Protein AF-Q9REP8-F1 (afdb_monomer)

Mean predicted aligned error: 12.72 Å

Sequence (144 aa):
MVSRGCDPDTAAVIACKTGIASRRDPLERAIRYKTRRQTPDPVHRDSYEVGEREKSVWKPVNPQKIGAYLEAVDQYSIKTKGLSDKAVRLLKMLFRMVDFKTGRLEPTLDTICDRVGYARATVVKLLRQLQDLGFIRWIRRSER

Structure (mmCIF, N/CA/C/O backbone):
data_AF-Q9REP8-F1
#
_entry.id   AF-Q9REP8-F1
#
loop_
_atom_site.group_PDB
_atom_site.id
_atom_site.type_symbol
_atom_site.label_atom_id
_atom_site.label_alt_id
_atom_site.label_comp_id
_atom_site.label_asym_id
_atom_site.label_entity_id
_atom_site.label_seq_id
_atom_site.pdbx_PDB_ins_code
_atom_site.Cartn_x
_atom_site.Cartn_y
_atom_site.Cartn_z
_atom_site.occupancy
_atom_site.B_iso_or_equiv
_atom_site.auth_seq_id
_atom_site.auth_comp_id
_atom_site.auth_asym_id
_atom_site.auth_atom_id
_atom_site.pdbx_PDB_model_num
ATOM 1 N N . MET A 1 1 ? 0.922 26.095 18.821 1.00 31.91 1 MET A N 1
ATOM 2 C CA . MET A 1 1 ? 0.952 24.718 19.365 1.00 31.91 1 MET A CA 1
ATOM 3 C C . MET A 1 1 ? 0.517 23.756 18.268 1.00 31.91 1 MET A C 1
ATOM 5 O O . MET A 1 1 ? -0.673 23.538 18.102 1.00 31.91 1 MET A O 1
ATOM 9 N N . VAL A 1 2 ? 1.459 23.239 17.474 1.00 31.05 2 VAL A N 1
ATOM 10 C CA . VAL A 1 2 ? 1.181 22.224 16.443 1.00 31.05 2 VAL A CA 1
ATOM 11 C C . VAL A 1 2 ? 2.003 20.999 16.814 1.00 31.05 2 VAL A C 1
ATOM 13 O O . VAL A 1 2 ? 3.142 20.840 16.394 1.00 31.05 2 VAL A O 1
ATOM 16 N N . SER A 1 3 ? 1.473 20.191 17.724 1.00 40.28 3 SER A N 1
ATOM 17 C CA . SER A 1 3 ? 2.085 18.913 18.073 1.00 40.28 3 SER A CA 1
ATOM 18 C C . SER A 1 3 ? 1.346 17.800 17.346 1.00 40.28 3 SER A C 1
ATOM 20 O O . SER A 1 3 ? 0.116 17.764 17.402 1.00 40.28 3 SER A O 1
ATOM 22 N N . ARG A 1 4 ? 2.135 16.859 16.803 1.00 43.41 4 ARG A N 1
ATOM 23 C CA . ARG A 1 4 ? 1.811 15.481 16.367 1.00 43.41 4 ARG A CA 1
ATOM 24 C C . ARG A 1 4 ? 1.905 15.220 14.857 1.00 43.41 4 ARG A C 1
ATOM 26 O O . ARG A 1 4 ? 0.960 14.728 14.252 1.00 43.41 4 ARG A O 1
ATOM 33 N N . GLY A 1 5 ? 3.098 15.409 14.295 1.00 39.72 5 GLY A N 1
ATOM 34 C CA . GLY A 1 5 ? 3.627 14.389 13.383 1.00 39.72 5 GLY A CA 1
ATOM 35 C C . GLY A 1 5 ? 4.083 13.205 14.240 1.00 39.72 5 GLY A C 1
ATOM 36 O O . GLY A 1 5 ? 4.687 13.424 15.289 1.00 39.72 5 GLY A O 1
ATOM 37 N N . CYS A 1 6 ? 3.719 11.971 13.889 1.00 44.09 6 CYS A N 1
ATOM 38 C CA . CYS A 1 6 ? 4.211 10.794 14.610 1.00 44.09 6 CYS A CA 1
ATOM 39 C C . CYS A 1 6 ? 5.743 10.765 14.555 1.00 44.09 6 CYS A C 1
ATOM 41 O O . CYS A 1 6 ? 6.320 10.780 13.471 1.00 44.09 6 CYS A O 1
ATOM 43 N N . ASP A 1 7 ? 6.381 10.693 15.722 1.00 45.69 7 ASP A N 1
ATOM 44 C CA . ASP A 1 7 ? 7.827 10.547 15.854 1.00 45.69 7 ASP A CA 1
ATOM 45 C C . ASP A 1 7 ? 8.338 9.347 15.026 1.00 45.69 7 ASP A C 1
ATOM 47 O O . ASP A 1 7 ? 7.710 8.282 15.034 1.00 45.69 7 ASP A O 1
ATOM 51 N N . PRO A 1 8 ? 9.487 9.450 14.335 1.00 51.19 8 PRO A N 1
ATOM 52 C CA . PRO A 1 8 ? 10.054 8.348 13.550 1.00 51.19 8 PRO A CA 1
ATOM 53 C C . PRO A 1 8 ? 10.402 7.126 14.415 1.00 51.19 8 PRO A C 1
ATOM 55 O O . PRO A 1 8 ? 10.395 6.000 13.919 1.00 51.19 8 PRO A O 1
ATOM 58 N N . ASP A 1 9 ? 10.651 7.342 15.708 1.00 47.50 9 ASP A N 1
ATOM 59 C CA . ASP A 1 9 ? 10.781 6.282 16.708 1.00 47.50 9 ASP A CA 1
ATOM 60 C C . ASP A 1 9 ? 9.452 5.534 16.899 1.00 47.50 9 ASP A C 1
ATOM 62 O O . ASP A 1 9 ? 9.420 4.310 16.920 1.00 47.50 9 ASP A O 1
ATOM 66 N N . THR A 1 10 ? 8.318 6.241 16.857 1.00 49.94 10 THR A N 1
ATOM 67 C CA . THR A 1 10 ? 6.979 5.633 16.895 1.00 49.94 10 THR A CA 1
ATOM 68 C C . THR A 1 10 ? 6.698 4.808 15.637 1.00 49.94 10 THR A C 1
ATOM 70 O O . THR A 1 10 ? 6.116 3.732 15.741 1.00 49.94 10 THR A O 1
ATOM 73 N N . ALA A 1 11 ? 7.143 5.244 14.452 1.00 46.19 11 ALA A N 1
ATOM 74 C CA . ALA A 1 11 ? 7.018 4.461 13.216 1.00 46.19 11 ALA A CA 1
ATOM 75 C C . ALA A 1 11 ? 7.878 3.181 13.247 1.00 46.19 11 ALA A C 1
ATOM 77 O O . ALA A 1 11 ? 7.401 2.109 12.867 1.00 46.19 11 ALA A O 1
ATOM 78 N N . ALA A 1 12 ? 9.106 3.264 13.771 1.00 44.62 12 ALA A N 1
ATOM 79 C CA . ALA A 1 12 ? 9.976 2.109 13.993 1.00 44.62 12 ALA A CA 1
ATOM 80 C C . ALA A 1 12 ? 9.431 1.172 15.087 1.00 44.62 12 ALA A C 1
ATOM 82 O O . ALA A 1 12 ? 9.472 -0.046 14.930 1.00 44.62 12 ALA A O 1
ATOM 83 N N . VAL A 1 13 ? 8.840 1.716 16.153 1.00 45.28 13 VAL A N 1
ATOM 84 C CA . VAL A 1 13 ? 8.144 0.962 17.205 1.00 45.28 13 VAL A CA 1
ATOM 85 C C . VAL A 1 13 ? 6.880 0.305 16.660 1.00 45.28 13 VAL A C 1
ATOM 87 O O . VAL A 1 13 ? 6.605 -0.829 17.039 1.00 45.28 13 VAL A O 1
ATOM 90 N N . ILE A 1 14 ? 6.137 0.940 15.747 1.00 53.16 14 ILE A N 1
ATOM 91 C CA . ILE A 1 14 ? 5.002 0.327 15.039 1.00 53.16 14 ILE A CA 1
ATOM 92 C C . ILE A 1 14 ? 5.500 -0.809 14.139 1.00 53.16 14 ILE A C 1
ATOM 94 O O . ILE A 1 14 ? 4.951 -1.903 14.222 1.00 53.16 14 ILE A O 1
ATOM 98 N N . ALA A 1 15 ? 6.564 -0.611 13.355 1.00 46.00 15 ALA A N 1
ATOM 99 C CA . ALA A 1 15 ? 7.171 -1.666 12.537 1.00 46.00 15 ALA A CA 1
ATOM 100 C C . ALA A 1 15 ? 7.702 -2.836 13.393 1.00 46.00 15 ALA A C 1
ATOM 102 O O . ALA A 1 15 ? 7.463 -4.002 13.077 1.00 46.00 15 ALA A O 1
ATOM 103 N N . CYS A 1 16 ? 8.331 -2.547 14.536 1.00 38.94 16 CYS A N 1
ATOM 104 C CA . CYS A 1 16 ? 8.809 -3.544 15.494 1.00 38.94 16 CYS A CA 1
ATOM 105 C C . CYS A 1 16 ? 7.642 -4.258 16.201 1.00 38.94 16 CYS A C 1
ATOM 107 O O . CYS A 1 16 ? 7.656 -5.483 16.324 1.00 38.94 16 CYS A O 1
ATOM 109 N N . LYS A 1 17 ? 6.565 -3.543 16.571 1.00 39.50 17 LYS A N 1
ATOM 110 C CA . LYS A 1 17 ? 5.303 -4.138 17.055 1.00 39.50 17 LYS A CA 1
ATOM 111 C C . LYS A 1 17 ? 4.683 -5.051 16.008 1.00 39.50 17 LYS A C 1
ATOM 113 O O . LYS A 1 17 ? 4.203 -6.117 16.377 1.00 39.50 17 LYS A O 1
ATOM 118 N N . THR A 1 18 ? 4.720 -4.678 14.732 1.00 43.75 18 THR A N 1
ATOM 119 C CA . THR A 1 18 ? 4.253 -5.511 13.616 1.00 43.75 18 THR A CA 1
ATOM 120 C C . THR A 1 18 ? 5.136 -6.751 13.441 1.00 43.75 18 THR A C 1
ATOM 122 O O . THR A 1 18 ? 4.610 -7.846 13.255 1.00 43.75 18 THR A O 1
ATOM 125 N N . GLY A 1 19 ? 6.457 -6.638 13.613 1.00 37.72 19 GLY A N 1
ATOM 126 C CA . GLY A 1 19 ? 7.386 -7.778 13.625 1.00 37.72 19 GLY A CA 1
ATOM 127 C C . GLY A 1 19 ? 7.199 -8.722 14.826 1.00 37.72 19 GLY A C 1
ATOM 128 O O . GLY A 1 19 ? 7.229 -9.945 14.677 1.00 37.72 19 GLY A O 1
ATOM 129 N N . ILE A 1 20 ? 6.937 -8.184 16.021 1.00 38.53 20 ILE A N 1
ATOM 130 C CA . ILE A 1 20 ? 6.605 -8.960 17.231 1.00 38.53 20 ILE A CA 1
ATOM 131 C C . ILE A 1 20 ? 5.222 -9.609 17.091 1.00 38.53 20 ILE A C 1
ATOM 133 O O . ILE A 1 20 ? 5.052 -10.775 17.456 1.00 38.53 20 ILE A O 1
ATOM 137 N N . ALA A 1 21 ? 4.252 -8.891 16.515 1.00 39.31 21 ALA A N 1
ATOM 138 C CA . ALA A 1 21 ? 2.961 -9.444 16.133 1.00 39.31 21 ALA A CA 1
ATOM 139 C C . ALA A 1 21 ? 3.153 -10.590 15.135 1.00 39.31 21 ALA A C 1
ATOM 141 O O . ALA A 1 21 ? 2.559 -11.632 15.354 1.00 39.31 21 ALA A O 1
ATOM 142 N N . SER A 1 22 ? 4.068 -10.478 14.162 1.00 42.28 22 SER A N 1
ATOM 143 C CA . SER A 1 22 ? 4.446 -11.567 13.245 1.00 42.28 22 SER A CA 1
ATOM 144 C C . SER A 1 22 ? 4.941 -12.822 13.971 1.00 42.28 22 SER A C 1
ATOM 146 O O . SER A 1 22 ? 4.585 -13.929 13.587 1.00 42.28 22 SER A O 1
ATOM 148 N N . ARG A 1 23 ? 5.705 -12.685 15.068 1.00 40.59 23 ARG A N 1
ATOM 149 C CA . ARG A 1 23 ? 6.136 -13.846 15.877 1.00 40.59 23 ARG A CA 1
ATOM 150 C C . ARG A 1 23 ? 5.007 -14.488 16.688 1.00 40.59 23 ARG A C 1
ATOM 152 O O . ARG A 1 23 ? 5.075 -15.685 16.954 1.00 40.59 23 ARG A O 1
ATOM 159 N N . ARG A 1 24 ? 4.022 -13.700 17.130 1.00 42.28 24 ARG A N 1
ATOM 160 C CA . ARG A 1 24 ? 2.819 -14.184 17.839 1.00 42.28 24 ARG A CA 1
ATOM 161 C C . ARG A 1 24 ? 1.674 -14.535 16.891 1.00 42.28 24 ARG A C 1
ATOM 163 O O . ARG A 1 24 ? 0.645 -15.023 17.348 1.00 42.28 24 ARG A O 1
ATOM 170 N N . ASP A 1 25 ? 1.851 -14.288 15.599 1.00 46.56 25 ASP A N 1
ATOM 171 C CA . ASP A 1 25 ? 0.816 -14.457 14.604 1.00 46.56 25 ASP A CA 1
ATOM 172 C C . ASP A 1 25 ? 0.600 -15.954 14.328 1.00 46.56 25 ASP A C 1
ATOM 174 O O . ASP A 1 25 ? 1.534 -16.670 13.943 1.00 46.56 25 ASP A O 1
ATOM 178 N N . PRO A 1 26 ? -0.626 -16.460 14.524 1.00 46.31 26 PRO A N 1
ATOM 179 C CA . PRO A 1 26 ? -0.922 -17.873 14.346 1.00 46.31 26 PRO A CA 1
ATOM 180 C C . PRO A 1 26 ? -0.827 -18.344 12.881 1.00 46.31 26 PRO A C 1
ATOM 182 O O . PRO A 1 26 ? -0.940 -19.545 12.646 1.00 46.31 26 PRO A O 1
ATOM 185 N N . LEU A 1 27 ? -0.655 -17.465 11.879 1.00 47.72 27 LEU A N 1
ATOM 186 C CA . LEU A 1 27 ? -0.395 -17.875 10.486 1.00 47.72 27 LEU A CA 1
ATOM 187 C C . LEU A 1 27 ? 1.104 -18.104 10.249 1.00 47.72 27 LEU A C 1
ATOM 189 O O . LEU A 1 27 ? 1.482 -19.110 9.658 1.00 47.72 27 LEU A O 1
ATOM 193 N N . GLU A 1 28 ? 1.969 -17.228 10.766 1.00 46.34 28 GLU A N 1
ATOM 194 C CA . GLU A 1 28 ? 3.436 -17.384 10.689 1.00 46.34 28 GLU A CA 1
ATOM 195 C C . GLU A 1 28 ? 3.939 -18.597 11.485 1.00 46.34 28 GLU A C 1
ATOM 197 O O . GLU A 1 28 ? 4.873 -19.289 11.065 1.00 46.34 28 GLU A O 1
ATOM 202 N N . ARG A 1 29 ? 3.298 -18.890 12.626 1.00 42.97 29 ARG A N 1
ATOM 203 C CA . ARG A 1 29 ? 3.614 -20.062 13.452 1.00 42.97 29 ARG A CA 1
ATOM 204 C C . ARG A 1 29 ? 3.386 -21.375 12.689 1.00 42.97 29 ARG A C 1
ATOM 206 O O . ARG A 1 29 ? 4.228 -22.262 12.775 1.00 42.97 29 ARG A O 1
ATOM 213 N N . ALA A 1 30 ? 2.312 -21.466 11.902 1.00 46.91 30 ALA A N 1
ATOM 214 C CA . ALA A 1 30 ? 1.973 -22.652 11.110 1.00 46.91 30 ALA A CA 1
ATOM 215 C C . ALA A 1 30 ? 2.964 -22.910 9.956 1.00 46.91 30 ALA A C 1
ATOM 217 O O . ALA A 1 30 ? 3.296 -24.060 9.671 1.00 46.91 30 ALA A O 1
ATOM 218 N N . ILE A 1 31 ? 3.506 -21.855 9.331 1.00 47.12 31 ILE A N 1
ATOM 219 C CA . ILE A 1 31 ? 4.470 -21.981 8.221 1.00 47.12 31 ILE A CA 1
ATOM 220 C C . ILE A 1 31 ? 5.797 -22.603 8.700 1.00 47.12 31 ILE A C 1
ATOM 222 O O . ILE A 1 31 ? 6.398 -23.393 7.973 1.00 47.12 31 ILE A O 1
ATOM 226 N N . ARG A 1 32 ? 6.241 -22.320 9.937 1.00 44.62 32 ARG A N 1
ATOM 227 C CA . ARG A 1 32 ? 7.505 -22.858 10.490 1.00 44.62 32 ARG A CA 1
ATOM 228 C C . ARG A 1 32 ? 7.494 -24.366 10.749 1.00 44.62 32 ARG A C 1
ATOM 230 O O . ARG A 1 32 ? 8.564 -24.966 10.787 1.00 44.62 32 ARG A O 1
ATOM 237 N N . TYR A 1 33 ? 6.327 -24.985 10.926 1.00 48.31 33 TYR A N 1
ATOM 238 C CA . TYR A 1 33 ? 6.226 -26.427 11.186 1.00 48.31 33 TYR A CA 1
ATOM 239 C C . TYR A 1 33 ? 6.253 -27.286 9.906 1.00 48.31 33 TYR A C 1
ATOM 241 O O . TYR A 1 33 ? 6.440 -28.497 9.999 1.00 48.31 33 TYR A O 1
ATOM 249 N N . LYS A 1 34 ? 6.152 -26.690 8.706 1.00 44.72 34 LYS A N 1
ATOM 250 C CA . LYS A 1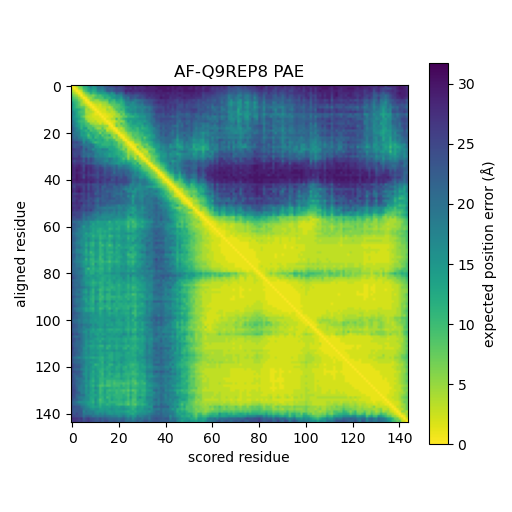 34 ? 6.075 -27.410 7.414 1.00 44.72 34 LYS A CA 1
ATOM 251 C C . LYS A 1 34 ? 7.424 -27.931 6.853 1.00 44.72 34 LYS A C 1
ATOM 253 O O . LYS A 1 34 ? 7.501 -28.210 5.662 1.00 44.72 34 LYS A O 1
ATOM 258 N N . THR A 1 35 ? 8.475 -28.124 7.662 1.00 44.31 35 THR A N 1
ATOM 259 C CA . THR A 1 35 ? 9.786 -28.650 7.179 1.00 44.31 35 THR A CA 1
ATOM 260 C C . THR A 1 35 ? 10.154 -30.040 7.720 1.00 44.31 35 THR A C 1
ATOM 262 O O . THR A 1 35 ? 11.306 -30.456 7.623 1.00 44.31 35 THR A O 1
ATOM 265 N N . ARG A 1 36 ? 9.224 -30.818 8.291 1.00 40.78 36 ARG A N 1
ATOM 266 C CA . ARG A 1 36 ? 9.553 -32.168 8.788 1.00 40.78 36 ARG A CA 1
ATOM 267 C C . ARG A 1 36 ? 8.564 -33.220 8.268 1.00 40.78 36 ARG A C 1
ATOM 269 O O . ARG A 1 36 ? 7.414 -33.206 8.662 1.00 40.78 36 ARG A O 1
ATOM 276 N N . ARG A 1 37 ? 9.082 -34.075 7.369 1.00 39.97 37 ARG A N 1
ATOM 277 C CA . ARG A 1 37 ? 8.636 -35.411 6.900 1.00 39.97 37 ARG A CA 1
ATOM 278 C C . ARG A 1 37 ? 7.116 -35.654 6.828 1.00 39.97 37 ARG A C 1
ATOM 280 O O . ARG A 1 37 ? 6.447 -35.753 7.845 1.00 39.97 37 ARG A O 1
ATOM 287 N N . GLN A 1 38 ? 6.617 -35.822 5.600 1.00 42.91 38 GLN A N 1
ATOM 288 C CA . GLN A 1 38 ? 5.241 -36.220 5.292 1.00 42.91 38 GLN A CA 1
ATOM 289 C C . GLN A 1 38 ? 4.923 -37.628 5.818 1.00 42.91 38 GLN A C 1
ATOM 291 O O . GLN A 1 38 ? 5.564 -38.596 5.413 1.00 42.91 38 GLN A O 1
ATOM 296 N N . THR A 1 39 ? 3.877 -37.715 6.635 1.00 42.53 39 THR A N 1
ATOM 297 C CA . THR A 1 39 ? 3.029 -38.903 6.799 1.00 42.53 39 THR A CA 1
ATOM 298 C C . THR A 1 39 ? 1.613 -38.485 6.378 1.00 42.53 39 THR A C 1
ATOM 300 O O . THR A 1 39 ? 1.219 -37.359 6.699 1.00 42.53 39 THR A O 1
ATOM 303 N N . PRO A 1 40 ? 0.865 -39.311 5.630 1.00 53.91 40 PRO A N 1
ATOM 304 C CA . PRO A 1 40 ? -0.478 -38.961 5.182 1.00 53.91 40 PRO A CA 1
ATOM 305 C C . PRO A 1 40 ? -1.521 -39.214 6.289 1.00 53.91 40 PRO A C 1
ATOM 307 O O . PRO A 1 40 ? -1.653 -40.346 6.740 1.00 53.91 40 PRO A O 1
ATOM 310 N N . ASP A 1 41 ? -2.274 -38.157 6.634 1.00 51.19 41 ASP A N 1
ATOM 311 C CA . ASP A 1 41 ? -3.557 -38.117 7.383 1.00 51.19 41 ASP A CA 1
ATOM 312 C C . ASP A 1 41 ? -3.512 -37.907 8.924 1.00 51.19 41 ASP A C 1
ATOM 314 O O . ASP A 1 41 ? -2.562 -38.374 9.559 1.00 51.19 41 ASP A O 1
ATOM 318 N N . PRO A 1 42 ? -4.506 -37.250 9.589 1.00 54.84 42 PRO A N 1
ATOM 319 C CA . PRO A 1 42 ? -5.639 -36.411 9.145 1.00 54.84 42 PRO A CA 1
ATOM 320 C C .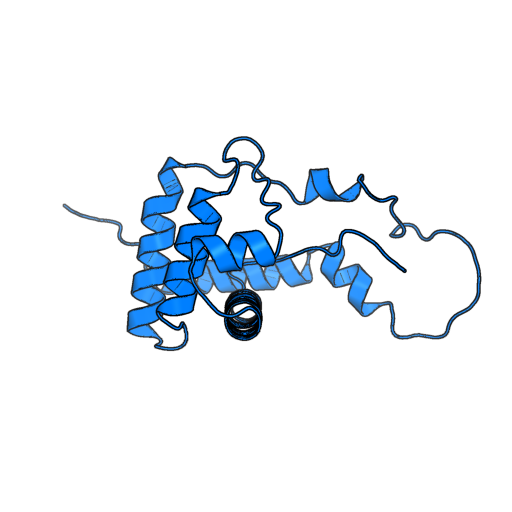 PRO A 1 42 ? -5.488 -34.933 9.582 1.00 54.84 42 PRO A C 1
ATOM 322 O O . PRO A 1 42 ? -4.620 -34.574 10.376 1.00 54.84 42 PRO A O 1
ATOM 325 N N . VAL A 1 43 ? -6.359 -34.067 9.056 1.00 59.94 43 VAL A N 1
ATOM 326 C CA . VAL A 1 43 ? -6.552 -32.630 9.369 1.00 59.94 43 VAL A CA 1
ATOM 327 C C . VAL A 1 43 ? -6.038 -32.209 10.764 1.00 59.94 43 VAL A C 1
ATOM 329 O O . VAL A 1 43 ? -6.567 -32.606 11.801 1.00 59.94 43 VAL A O 1
ATOM 332 N N . HIS A 1 44 ? -4.989 -31.376 10.785 1.00 53.97 44 HIS A N 1
ATOM 333 C CA . HIS A 1 44 ? -4.371 -30.857 12.008 1.00 53.97 44 HIS A CA 1
ATOM 334 C C . HIS A 1 44 ? -5.228 -29.740 12.626 1.00 53.97 44 HIS A C 1
ATOM 336 O O . HIS A 1 44 ? -6.008 -29.099 11.934 1.00 53.97 44 HIS A O 1
ATOM 342 N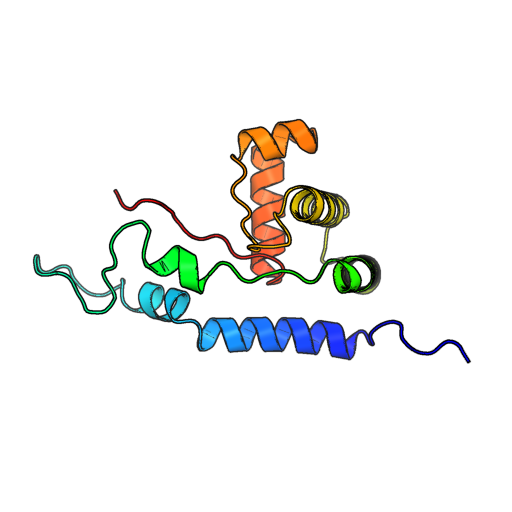 N . ARG A 1 45 ? -5.015 -29.401 13.906 1.00 46.97 45 ARG A N 1
ATOM 343 C CA . ARG A 1 45 ? -5.674 -28.255 14.578 1.00 46.97 45 ARG A CA 1
ATOM 344 C C . ARG A 1 45 ? -5.486 -26.914 13.841 1.00 46.97 45 ARG A C 1
ATOM 346 O O . ARG A 1 45 ? -6.239 -25.974 14.067 1.00 46.97 45 ARG A O 1
ATOM 353 N N . ASP A 1 46 ? -4.470 -26.828 12.983 1.00 48.16 46 ASP A N 1
ATOM 354 C CA . ASP A 1 46 ? -4.168 -25.671 12.136 1.00 48.16 46 ASP A CA 1
ATOM 355 C C . ASP A 1 46 ? -4.529 -25.859 10.649 1.00 48.16 46 ASP A C 1
ATOM 357 O O . ASP A 1 46 ? -4.233 -24.983 9.829 1.00 48.16 46 ASP A O 1
ATOM 361 N N . SER A 1 47 ? -5.151 -26.985 10.294 1.00 40.47 47 SER A N 1
ATOM 362 C CA . SER A 1 47 ? -5.764 -27.224 8.990 1.00 40.47 47 SER A CA 1
ATOM 363 C C . SER A 1 47 ? -7.180 -26.648 9.028 1.00 40.47 47 SER A C 1
ATOM 365 O O . SER A 1 47 ? -8.070 -27.225 9.638 1.00 40.47 47 SER A O 1
ATOM 367 N N . TYR A 1 48 ? -7.363 -25.483 8.410 1.00 52.09 48 TYR A N 1
ATOM 368 C CA . TYR A 1 48 ? -8.651 -24.792 8.323 1.00 52.09 48 TYR A CA 1
ATOM 369 C C . TYR A 1 48 ? -9.186 -24.863 6.900 1.00 52.09 48 TYR A C 1
ATOM 371 O O . TYR A 1 48 ? -8.407 -24.825 5.941 1.00 52.09 48 TYR A O 1
ATOM 379 N N . GLU A 1 49 ? -10.506 -24.899 6.767 1.00 43.81 49 GLU A N 1
ATOM 380 C CA . GLU A 1 49 ? -11.162 -24.808 5.468 1.00 43.81 49 GLU A CA 1
ATOM 381 C C . GLU A 1 49 ? -11.023 -23.386 4.890 1.00 43.81 49 GLU A C 1
ATOM 383 O O . GLU A 1 49 ? -10.875 -22.387 5.611 1.00 43.81 49 GLU A O 1
ATOM 388 N N . VAL A 1 50 ? -11.044 -23.279 3.559 1.00 49.06 50 VAL A N 1
ATOM 389 C CA . VAL A 1 50 ? -11.053 -21.987 2.854 1.00 49.06 50 VAL A CA 1
ATOM 390 C C . VAL A 1 50 ? -12.265 -21.178 3.343 1.00 49.06 50 VAL A C 1
ATOM 392 O O . VAL A 1 50 ? -13.392 -21.653 3.262 1.00 49.06 50 VAL A O 1
ATOM 395 N N . GLY A 1 51 ? -12.044 -19.969 3.874 1.00 48.25 51 GLY A N 1
ATOM 396 C CA . GLY A 1 51 ? -13.098 -19.107 4.433 1.00 48.25 51 GLY A CA 1
ATOM 397 C C . GLY A 1 51 ? -13.107 -18.941 5.960 1.00 48.25 51 GLY A C 1
ATOM 398 O O . GLY A 1 51 ? -13.613 -17.926 6.450 1.00 48.25 51 GLY A O 1
ATOM 399 N N . GLU A 1 52 ? -12.517 -19.853 6.743 1.00 52.12 52 GLU A N 1
ATOM 400 C CA . GLU A 1 52 ? -12.586 -19.775 8.217 1.00 52.12 52 GLU A CA 1
ATOM 401 C C . GLU A 1 52 ? -11.611 -18.750 8.823 1.00 52.12 52 GLU A C 1
ATOM 403 O O . GLU A 1 52 ? -11.971 -17.961 9.701 1.00 52.12 52 GLU A O 1
ATOM 408 N N . ARG A 1 53 ? -10.370 -18.700 8.323 1.00 56.53 53 ARG A N 1
ATOM 409 C CA . ARG A 1 53 ? -9.321 -17.788 8.831 1.00 56.53 53 ARG A CA 1
ATOM 410 C C . ARG A 1 53 ? -9.502 -16.340 8.389 1.00 56.53 53 ARG A C 1
ATOM 412 O O . ARG A 1 53 ? -9.032 -15.435 9.077 1.00 56.53 53 ARG A O 1
ATOM 419 N N . GLU A 1 54 ? -10.169 -16.107 7.263 1.00 58.12 54 GLU A N 1
ATOM 420 C CA . GLU A 1 54 ? -10.304 -14.778 6.656 1.00 58.12 54 GLU A CA 1
ATOM 421 C C . GLU A 1 54 ? -10.982 -13.788 7.612 1.00 58.12 54 GLU A C 1
ATOM 423 O O . GLU A 1 54 ? -10.530 -12.652 7.749 1.00 58.12 54 GLU A O 1
ATOM 428 N N . LYS A 1 55 ? -11.973 -14.249 8.388 1.00 58.75 55 LYS A N 1
ATOM 429 C CA . LYS A 1 55 ? -12.662 -13.436 9.405 1.00 58.75 55 LYS A CA 1
ATOM 430 C C . LYS A 1 55 ? -11.736 -12.919 10.512 1.00 58.75 55 LYS A C 1
ATOM 432 O O . LYS A 1 55 ? -11.993 -11.854 11.060 1.00 58.75 55 LYS A O 1
ATOM 437 N N . SER A 1 56 ? -10.665 -13.646 10.843 1.00 62.06 56 SER A N 1
ATOM 438 C CA . SER A 1 56 ? -9.682 -13.212 11.849 1.00 62.06 56 SER A CA 1
ATOM 439 C C . SER A 1 56 ? -8.607 -12.282 11.272 1.00 62.06 56 SER A C 1
ATOM 441 O O . SER A 1 56 ? -7.922 -11.596 12.038 1.00 62.06 56 SER A O 1
ATOM 443 N N . VAL A 1 57 ? -8.413 -12.297 9.951 1.00 67.50 57 VAL A N 1
ATOM 444 C CA . VAL A 1 57 ? -7.390 -11.504 9.256 1.00 67.50 57 VAL A CA 1
ATOM 445 C C . VAL A 1 57 ? -7.912 -10.106 8.956 1.00 67.50 57 VAL A C 1
ATOM 447 O O . VAL A 1 57 ? -7.200 -9.123 9.175 1.00 67.50 57 VAL A O 1
ATOM 450 N N . TRP A 1 58 ? -9.153 -10.009 8.484 1.00 73.31 58 TRP A N 1
ATOM 451 C CA . TRP A 1 58 ? -9.763 -8.734 8.137 1.00 73.31 58 TRP A CA 1
ATOM 452 C C . TRP A 1 58 ? -10.158 -7.968 9.397 1.00 73.31 58 TRP A C 1
ATOM 454 O O . TRP A 1 58 ? -10.902 -8.461 10.245 1.00 73.31 58 TRP A O 1
ATOM 464 N N . LYS A 1 59 ? -9.629 -6.752 9.535 1.00 78.94 59 LYS A N 1
ATOM 465 C CA . LYS A 1 59 ? -9.960 -5.843 10.632 1.00 78.94 59 LYS A CA 1
ATOM 466 C C . LYS A 1 59 ? -10.410 -4.511 10.055 1.00 78.94 59 LYS A C 1
ATOM 468 O O . LYS A 1 59 ? -9.726 -4.010 9.163 1.00 78.94 59 LYS A O 1
ATOM 473 N N . PRO A 1 60 ? -11.487 -3.907 10.585 1.00 83.50 60 PRO A N 1
ATOM 474 C CA . PRO A 1 60 ? -11.916 -2.585 10.155 1.00 83.50 60 PRO A CA 1
ATOM 475 C C . PRO A 1 60 ? -10.756 -1.593 10.246 1.00 83.50 60 PRO A C 1
ATOM 477 O O . PRO A 1 60 ? -10.000 -1.576 11.224 1.00 83.50 60 PRO A O 1
ATOM 480 N N . VAL A 1 61 ? -10.632 -0.751 9.225 1.00 82.81 61 VAL A N 1
ATOM 481 C CA . VAL A 1 61 ? -9.607 0.290 9.160 1.00 82.81 61 VAL A CA 1
ATOM 482 C C . VAL A 1 61 ? -10.286 1.619 9.442 1.00 82.81 61 VAL A C 1
ATOM 484 O O . VAL A 1 61 ? -11.241 1.984 8.7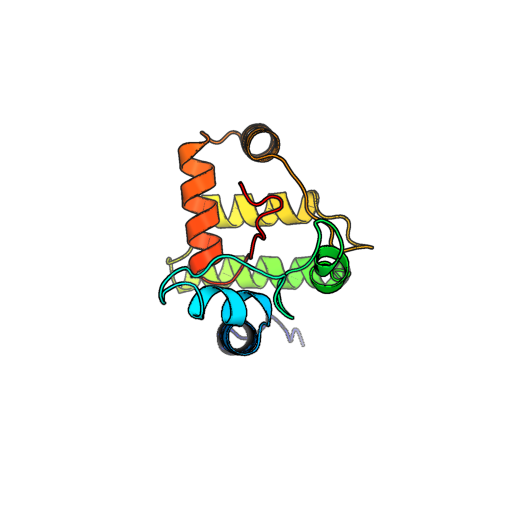66 1.00 82.81 61 VAL A O 1
ATOM 487 N N . ASN A 1 62 ? -9.798 2.367 10.434 1.00 86.62 62 ASN A N 1
ATOM 488 C CA . ASN A 1 62 ? -10.352 3.687 10.723 1.00 86.62 62 ASN A CA 1
ATOM 489 C C . ASN A 1 62 ? -9.897 4.694 9.643 1.00 86.62 62 ASN A C 1
ATOM 491 O O . ASN A 1 62 ? -8.707 5.028 9.625 1.00 86.62 62 ASN A O 1
ATOM 495 N N . PRO A 1 63 ? -10.806 5.227 8.798 1.00 85.25 63 PRO A N 1
ATOM 496 C CA . PRO A 1 63 ? -10.447 6.113 7.690 1.00 85.25 63 PRO A CA 1
ATOM 497 C C . PRO A 1 63 ? -9.785 7.417 8.151 1.00 85.25 63 PRO A C 1
ATOM 499 O O . PRO A 1 63 ? -8.904 7.936 7.469 1.00 85.25 63 PRO A O 1
ATOM 502 N N . GLN A 1 64 ? -10.126 7.912 9.345 1.00 86.56 64 GLN A N 1
ATOM 503 C CA . GLN A 1 64 ? -9.575 9.157 9.892 1.00 86.56 64 GLN A CA 1
ATOM 504 C C . GLN A 1 64 ? -8.075 9.052 10.196 1.00 86.56 64 GLN A C 1
ATOM 506 O O . GLN A 1 64 ? -7.360 10.050 10.169 1.00 86.56 64 GLN A O 1
ATOM 511 N N . LYS A 1 65 ? -7.578 7.842 10.482 1.00 86.62 65 LYS A N 1
ATOM 512 C CA . LYS A 1 65 ? -6.167 7.607 10.830 1.00 86.62 65 LYS A CA 1
ATOM 513 C C . LYS A 1 65 ? -5.280 7.336 9.613 1.00 86.62 65 LYS A C 1
ATOM 515 O O . LYS A 1 65 ? -4.059 7.326 9.749 1.00 86.62 65 LYS A O 1
ATOM 520 N N . ILE A 1 66 ? -5.868 7.128 8.433 1.00 88.25 66 ILE A N 1
ATOM 521 C CA . ILE A 1 66 ? -5.130 6.733 7.224 1.00 88.25 66 ILE A CA 1
ATOM 522 C C . ILE A 1 66 ? -4.230 7.862 6.731 1.00 88.25 66 ILE A C 1
ATOM 524 O O . ILE A 1 66 ? -3.090 7.597 6.365 1.00 88.25 66 ILE A O 1
ATOM 528 N N . GLY A 1 67 ? -4.704 9.111 6.759 1.00 85.75 67 GLY A N 1
ATOM 529 C CA . GLY A 1 67 ? -3.907 10.263 6.324 1.00 85.75 67 GLY A CA 1
ATOM 530 C C . GLY A 1 67 ? -2.592 10.375 7.098 1.00 85.75 67 GLY A C 1
ATOM 531 O O . GLY A 1 67 ? -1.522 10.356 6.497 1.00 85.75 67 GLY A O 1
ATOM 532 N N . ALA A 1 68 ? -2.674 10.364 8.431 1.00 88.56 68 ALA A N 1
ATOM 533 C CA . ALA A 1 68 ? -1.503 10.412 9.308 1.00 8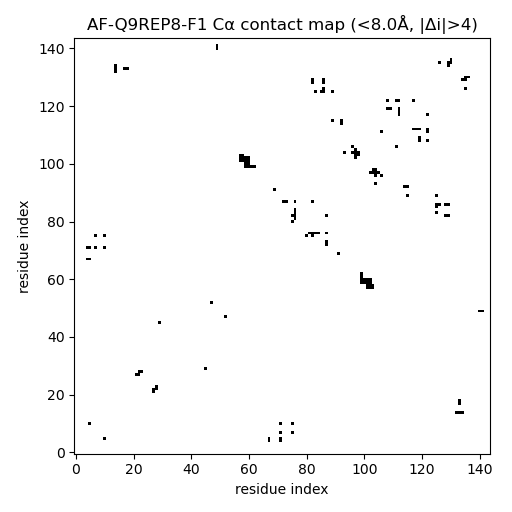8.56 68 ALA A CA 1
ATOM 534 C C . ALA A 1 68 ? -0.566 9.206 9.112 1.00 88.56 68 ALA A C 1
ATOM 536 O O . ALA A 1 68 ? 0.653 9.349 9.153 1.00 88.56 68 ALA A O 1
ATOM 537 N N . TYR A 1 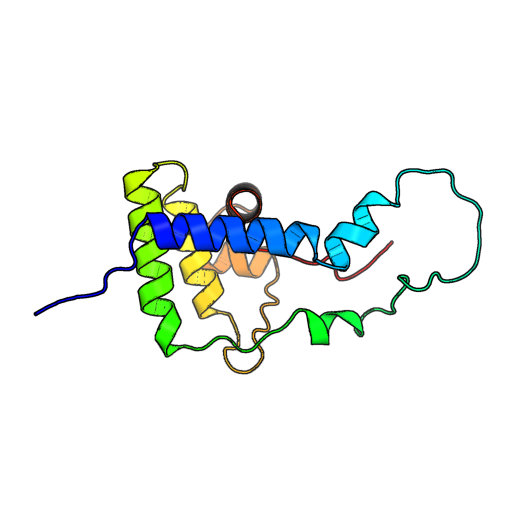69 ? -1.121 8.014 8.869 1.00 89.38 69 TYR A N 1
ATOM 538 C CA . TYR A 1 69 ? -0.323 6.826 8.570 1.00 89.38 69 TYR A CA 1
ATOM 539 C C . TYR A 1 69 ? 0.442 6.962 7.246 1.00 89.38 69 TYR A C 1
ATOM 541 O O . TYR A 1 69 ? 1.638 6.686 7.195 1.00 89.38 69 TYR A O 1
ATOM 549 N N . LEU A 1 70 ? -0.225 7.405 6.177 1.00 90.12 70 LEU A N 1
ATOM 550 C CA . LEU A 1 70 ? 0.403 7.581 4.866 1.00 90.12 70 LEU A CA 1
ATOM 551 C C . LEU A 1 70 ? 1.453 8.696 4.873 1.00 90.12 70 LEU A C 1
ATOM 553 O O . LEU A 1 70 ? 2.469 8.557 4.198 1.00 90.12 70 LEU A O 1
ATOM 557 N N . GLU A 1 71 ? 1.240 9.756 5.651 1.00 89.75 71 GLU A N 1
ATOM 558 C CA . GLU A 1 71 ? 2.243 10.801 5.876 1.00 89.75 71 GLU A CA 1
ATOM 559 C C . GLU A 1 71 ? 3.477 10.249 6.604 1.00 89.75 71 GLU A C 1
ATOM 561 O O . GLU A 1 71 ? 4.605 10.496 6.179 1.00 89.75 71 GLU A O 1
ATOM 566 N N . ALA A 1 72 ? 3.285 9.420 7.635 1.00 88.44 72 ALA A N 1
ATOM 567 C CA . ALA A 1 72 ? 4.393 8.759 8.325 1.00 88.44 72 ALA A CA 1
ATOM 568 C C . ALA A 1 72 ? 5.188 7.823 7.392 1.00 88.44 72 ALA A C 1
ATOM 570 O O . ALA A 1 72 ? 6.414 7.751 7.484 1.00 88.44 72 ALA A O 1
ATOM 571 N N . VAL A 1 73 ? 4.516 7.130 6.465 1.00 89.62 73 VAL A N 1
ATOM 572 C CA . VAL A 1 73 ? 5.181 6.315 5.432 1.00 89.62 73 VAL A CA 1
ATOM 573 C C . VAL A 1 73 ? 6.001 7.185 4.476 1.00 89.62 73 VAL A C 1
ATOM 575 O O . VAL A 1 73 ? 7.118 6.812 4.114 1.00 89.62 73 VAL A O 1
ATOM 578 N N . ASP A 1 74 ? 5.471 8.340 4.077 1.00 89.06 74 ASP A N 1
ATOM 579 C CA . ASP A 1 74 ? 6.160 9.297 3.206 1.00 89.06 74 ASP A CA 1
ATOM 580 C C . ASP A 1 74 ? 7.446 9.816 3.875 1.00 89.06 74 ASP A C 1
ATOM 582 O O . ASP A 1 74 ? 8.543 9.712 3.321 1.00 89.06 74 ASP A O 1
ATOM 586 N N . GLN A 1 75 ? 7.343 10.228 5.141 1.00 88.31 75 GLN A N 1
ATOM 587 C CA . GLN A 1 75 ? 8.485 10.650 5.955 1.00 88.31 75 GLN A CA 1
ATOM 588 C C . GLN A 1 75 ? 9.514 9.529 6.147 1.00 88.31 75 GLN A C 1
ATOM 590 O O . GLN A 1 75 ? 10.720 9.769 6.040 1.00 88.31 75 GLN A O 1
ATOM 595 N N . TYR A 1 76 ? 9.061 8.296 6.392 1.00 89.06 76 TYR A N 1
ATOM 596 C CA . TYR A 1 76 ? 9.938 7.127 6.469 1.00 89.06 76 TYR A CA 1
ATOM 597 C C . TYR A 1 76 ? 10.702 6.911 5.155 1.00 89.06 76 TYR A C 1
ATOM 599 O O . TYR A 1 76 ? 11.916 6.692 5.169 1.00 89.06 76 TYR A O 1
ATOM 607 N N . SER A 1 77 ? 10.013 7.034 4.017 1.00 89.88 77 SER A N 1
ATOM 608 C CA . SER A 1 77 ? 10.613 6.921 2.686 1.00 89.88 77 SER A CA 1
ATOM 609 C C . SER A 1 77 ? 11.716 7.958 2.471 1.00 89.88 77 SER A C 1
ATOM 611 O O . SER A 1 77 ? 12.803 7.605 2.012 1.00 89.88 77 SER A O 1
ATOM 613 N N . ILE A 1 78 ? 11.465 9.217 2.840 1.00 88.00 78 ILE A N 1
ATOM 614 C CA . ILE A 1 78 ? 12.433 10.317 2.710 1.00 88.00 78 ILE A CA 1
ATOM 615 C C . ILE A 1 78 ? 13.643 10.091 3.626 1.00 88.00 78 ILE A C 1
ATOM 617 O O . ILE A 1 78 ? 14.787 10.245 3.192 1.00 88.00 78 ILE A O 1
ATOM 621 N N . LYS A 1 79 ? 13.402 9.697 4.882 1.00 88.44 79 LYS A N 1
ATOM 622 C CA . LYS A 1 79 ? 14.446 9.552 5.905 1.00 88.44 79 LYS A CA 1
ATOM 623 C C . LYS A 1 79 ? 15.364 8.359 5.649 1.00 88.44 79 LYS A C 1
ATOM 625 O O . LYS A 1 79 ? 16.582 8.494 5.722 1.00 88.44 79 LYS A O 1
ATOM 630 N N . THR A 1 80 ? 14.791 7.187 5.386 1.00 85.88 80 THR A N 1
ATOM 631 C CA . THR A 1 80 ? 15.553 5.934 5.283 1.00 85.88 80 THR A CA 1
ATOM 632 C C . THR A 1 80 ? 15.999 5.648 3.852 1.00 85.88 80 THR A C 1
ATOM 634 O O . THR A 1 80 ? 16.928 4.869 3.658 1.00 85.88 80 THR A O 1
ATOM 637 N N . LYS A 1 81 ? 15.338 6.226 2.835 1.00 83.38 81 LYS A N 1
ATOM 638 C CA . LYS A 1 81 ? 15.517 5.886 1.406 1.00 83.38 81 LYS A CA 1
ATOM 639 C C . LYS A 1 81 ? 15.362 4.387 1.082 1.00 83.38 81 LYS A C 1
ATOM 641 O O . LYS A 1 81 ? 15.658 3.961 -0.028 1.00 83.38 81 LYS A O 1
ATOM 646 N N . GLY A 1 82 ? 14.873 3.585 2.033 1.00 81.12 82 GLY A N 1
ATOM 647 C CA . GLY A 1 82 ? 14.649 2.142 1.889 1.00 81.12 82 GLY A CA 1
ATOM 648 C C . GLY A 1 82 ? 13.307 1.796 1.240 1.00 81.12 82 GLY A C 1
ATOM 649 O O . GLY A 1 82 ? 13.075 0.653 0.842 1.00 81.12 82 GLY A O 1
ATOM 650 N N . LEU A 1 83 ? 12.420 2.784 1.099 1.00 88.25 83 LEU A N 1
ATOM 651 C CA . LEU A 1 83 ? 11.146 2.641 0.414 1.00 88.25 83 LEU A CA 1
ATOM 652 C C . LEU A 1 83 ? 11.191 3.396 -0.916 1.00 88.25 83 LEU A C 1
ATOM 654 O O . LEU A 1 83 ? 11.574 4.559 -0.978 1.00 88.25 83 LEU A O 1
ATOM 658 N N . SER A 1 84 ? 10.835 2.713 -2.000 1.00 91.69 84 SER A N 1
ATOM 659 C CA . SER A 1 84 ? 10.788 3.331 -3.324 1.00 91.69 84 SER A CA 1
ATOM 660 C C . SER A 1 84 ? 9.524 4.177 -3.463 1.00 91.69 84 SER A C 1
ATOM 662 O O . SER A 1 84 ? 8.454 3.745 -3.037 1.00 91.69 84 SER A O 1
ATOM 664 N N . ASP A 1 85 ? 9.604 5.313 -4.158 1.00 92.81 85 ASP A N 1
ATOM 665 C CA . ASP A 1 85 ? 8.441 6.170 -4.461 1.00 92.81 85 ASP A CA 1
ATOM 666 C C . ASP A 1 85 ? 7.268 5.368 -5.063 1.00 92.81 85 ASP A C 1
ATOM 668 O O . ASP A 1 85 ? 6.123 5.448 -4.615 1.00 92.81 85 ASP A O 1
ATOM 672 N N . LYS A 1 86 ? 7.578 4.463 -6.000 1.00 95.12 86 LYS A N 1
ATOM 673 C CA . LYS A 1 86 ? 6.593 3.558 -6.607 1.00 95.12 86 LYS A CA 1
ATOM 674 C C . LYS A 1 86 ? 5.896 2.655 -5.580 1.00 95.12 86 LYS A C 1
ATOM 676 O O . LYS A 1 86 ? 4.717 2.353 -5.751 1.00 95.12 86 LYS A O 1
ATOM 681 N N . ALA A 1 87 ? 6.593 2.222 -4.525 1.00 94.12 87 ALA A N 1
ATOM 682 C CA . ALA A 1 87 ? 6.009 1.411 -3.455 1.00 94.12 87 ALA A CA 1
ATOM 683 C C . ALA A 1 87 ? 5.100 2.254 -2.550 1.00 94.12 87 ALA A C 1
ATOM 685 O O . ALA A 1 87 ? 4.012 1.797 -2.202 1.00 94.12 87 ALA A O 1
ATOM 686 N N . VAL A 1 88 ? 5.484 3.500 -2.242 1.00 94.19 88 VAL A N 1
ATOM 687 C CA . VAL A 1 88 ? 4.614 4.457 -1.532 1.00 94.19 88 VAL A CA 1
ATOM 688 C C . VAL A 1 88 ? 3.332 4.697 -2.332 1.00 94.19 88 VAL A C 1
ATOM 690 O O . VAL A 1 88 ? 2.230 4.602 -1.788 1.00 94.19 88 VAL A O 1
ATOM 693 N N . ARG A 1 89 ? 3.450 4.945 -3.642 1.00 95.19 89 ARG A N 1
ATOM 694 C CA . ARG A 1 89 ? 2.298 5.141 -4.535 1.00 95.19 89 ARG A CA 1
ATOM 695 C C . ARG A 1 89 ? 1.399 3.908 -4.603 1.00 95.19 89 ARG A C 1
ATOM 697 O O . ARG A 1 89 ? 0.177 4.044 -4.533 1.00 95.19 89 ARG A O 1
ATOM 704 N N . LEU A 1 90 ? 1.990 2.719 -4.706 1.00 95.44 90 LEU A N 1
ATOM 705 C CA . LEU A 1 90 ? 1.256 1.457 -4.677 1.00 95.44 90 LEU A CA 1
ATOM 706 C C . LEU A 1 90 ? 0.485 1.298 -3.360 1.00 95.44 90 LEU A C 1
ATOM 708 O O . LEU A 1 90 ? -0.706 1.002 -3.392 1.00 95.44 90 LEU A O 1
ATOM 712 N N . LEU A 1 91 ? 1.122 1.557 -2.215 1.00 93.88 91 LEU A N 1
ATOM 713 C CA . LEU A 1 91 ? 0.472 1.478 -0.905 1.00 93.88 91 LEU A CA 1
ATOM 714 C C . LEU A 1 91 ? -0.705 2.457 -0.797 1.00 93.88 91 LEU A C 1
ATOM 716 O O . LEU A 1 91 ? -1.801 2.057 -0.402 1.00 93.88 91 LEU A O 1
ATOM 720 N N . LYS A 1 92 ? -0.513 3.714 -1.222 1.00 94.31 92 LYS A N 1
ATOM 721 C CA . LYS A 1 92 ? -1.582 4.725 -1.296 1.00 94.31 92 LYS A CA 1
ATOM 722 C C . LYS A 1 92 ? -2.757 4.225 -2.153 1.00 94.31 92 LYS A C 1
ATOM 724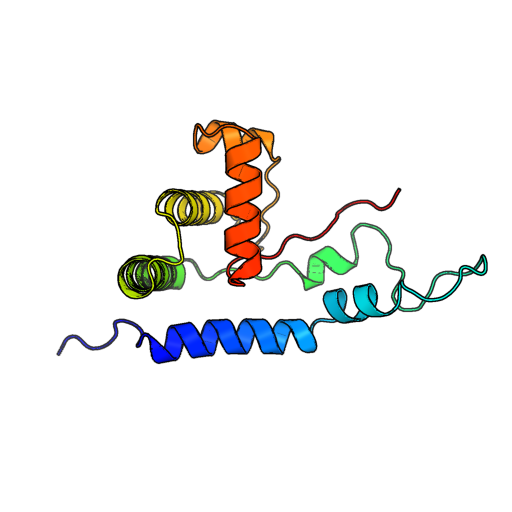 O O . LYS A 1 92 ? -3.907 4.399 -1.762 1.00 94.31 92 LYS A O 1
ATOM 729 N N . MET A 1 93 ? -2.490 3.563 -3.282 1.00 95.12 93 MET A N 1
ATOM 730 C CA . MET A 1 93 ? -3.535 2.978 -4.134 1.00 95.12 93 MET A CA 1
ATOM 731 C C . MET A 1 93 ? -4.281 1.824 -3.448 1.00 95.12 93 MET A C 1
ATOM 733 O O . MET A 1 93 ? -5.506 1.761 -3.531 1.00 95.12 93 MET A O 1
ATOM 737 N N . LEU A 1 94 ? -3.577 0.935 -2.740 1.00 92.62 94 LEU A N 1
ATOM 738 C CA . LEU A 1 94 ? -4.202 -0.173 -2.005 1.00 92.62 94 LEU A CA 1
ATOM 739 C C . LEU A 1 94 ? -5.199 0.339 -0.952 1.00 92.62 94 LEU A C 1
ATOM 741 O O . LEU A 1 94 ? -6.319 -0.160 -0.881 1.00 92.62 94 LEU A O 1
ATOM 745 N N . PHE A 1 95 ? -4.848 1.395 -0.210 1.00 91.44 95 PHE A N 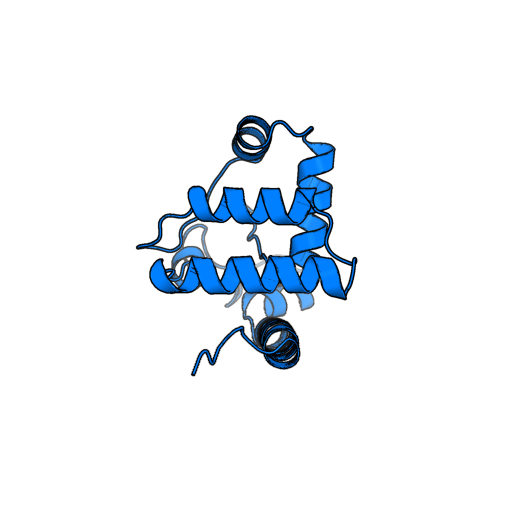1
ATOM 746 C CA . PHE A 1 95 ? -5.764 2.034 0.744 1.00 91.44 95 PHE A CA 1
ATOM 747 C C . PHE A 1 95 ? -6.962 2.737 0.095 1.00 91.44 95 PHE A C 1
ATOM 749 O O . PHE A 1 95 ? -7.947 2.987 0.777 1.00 91.44 95 PHE A O 1
ATOM 756 N N . ARG A 1 96 ? -6.924 3.048 -1.205 1.00 91.50 96 ARG A N 1
ATOM 757 C CA . ARG A 1 96 ? -8.107 3.556 -1.924 1.00 91.50 96 ARG A CA 1
ATOM 758 C C . ARG A 1 96 ? -9.066 2.438 -2.337 1.00 91.50 96 ARG A C 1
ATOM 760 O O . ARG A 1 96 ? -10.218 2.727 -2.628 1.00 91.50 96 ARG A O 1
ATOM 767 N N . MET A 1 97 ? -8.592 1.193 -2.392 1.00 91.38 97 MET A N 1
ATOM 768 C CA . MET A 1 97 ? -9.392 0.020 -2.767 1.00 91.38 97 MET A CA 1
ATOM 769 C C . MET A 1 97 ? -9.917 -0.770 -1.566 1.00 91.38 97 MET A C 1
ATOM 771 O O . MET A 1 97 ? -10.757 -1.646 -1.752 1.00 91.38 97 MET A O 1
ATOM 775 N N . VAL A 1 98 ? -9.400 -0.521 -0.359 1.00 90.44 98 VAL A N 1
ATOM 776 C CA . VAL A 1 98 ? -9.823 -1.258 0.834 1.00 90.44 98 VAL A CA 1
ATOM 777 C C . VAL A 1 98 ? -11.243 -0.863 1.226 1.00 90.44 98 VAL A C 1
ATOM 779 O O . VAL A 1 98 ? -11.586 0.319 1.275 1.00 90.44 98 VAL A O 1
ATOM 782 N N . ASP A 1 99 ? -12.060 -1.856 1.559 1.00 88.56 99 ASP A N 1
ATOM 783 C CA . ASP A 1 99 ? -13.322 -1.596 2.237 1.00 88.56 99 ASP A CA 1
ATOM 784 C C . ASP A 1 99 ? -13.025 -1.231 3.697 1.00 88.56 99 ASP A C 1
ATOM 786 O O . ASP A 1 99 ? -12.588 -2.073 4.476 1.00 88.56 99 ASP A O 1
ATOM 790 N N . PHE A 1 100 ? -13.221 0.028 4.094 1.00 85.69 100 PHE A N 1
ATOM 791 C CA . PHE A 1 100 ? -12.843 0.488 5.440 1.00 85.69 100 PHE A CA 1
ATOM 792 C C . PHE A 1 100 ? -13.665 -0.168 6.556 1.00 85.69 100 PHE A C 1
ATOM 794 O O . PHE A 1 100 ? -13.167 -0.342 7.671 1.00 85.69 100 PHE A O 1
ATOM 801 N N . LYS A 1 101 ? -14.909 -0.562 6.258 1.00 83.94 101 LYS A N 1
ATOM 802 C CA . LYS A 1 101 ? -15.826 -1.164 7.232 1.00 83.94 101 LYS A CA 1
ATOM 803 C C . LYS A 1 101 ? -15.388 -2.572 7.634 1.00 83.94 101 LYS A C 1
ATOM 805 O O . LYS A 1 101 ? -15.514 -2.936 8.797 1.00 83.94 101 LYS A O 1
ATOM 810 N N . THR A 1 102 ? -14.879 -3.356 6.691 1.00 82.00 102 THR A N 1
ATOM 811 C CA . THR A 1 102 ? -14.453 -4.748 6.910 1.00 82.00 102 THR A CA 1
ATOM 812 C C . THR A 1 102 ? -12.933 -4.899 6.960 1.00 82.00 102 THR A C 1
ATOM 814 O O . THR A 1 102 ? -12.427 -5.858 7.534 1.00 82.00 102 THR A O 1
ATOM 817 N N . GLY A 1 103 ? -12.194 -3.951 6.383 1.00 82.06 103 GLY A N 1
ATOM 818 C CA . GLY A 1 103 ? -10.760 -4.057 6.112 1.00 82.06 103 GLY A CA 1
ATOM 819 C C . GLY A 1 103 ? -10.419 -4.987 4.954 1.00 82.06 103 GLY A C 1
ATOM 820 O O . GLY A 1 103 ? -9.252 -5.341 4.784 1.00 82.06 103 GLY A O 1
ATOM 821 N N . ARG A 1 104 ? -11.419 -5.431 4.186 1.00 82.75 104 ARG A N 1
ATOM 822 C CA . ARG A 1 104 ? -11.238 -6.418 3.126 1.00 82.75 104 ARG A CA 1
ATOM 823 C C . ARG A 1 104 ? -10.553 -5.767 1.928 1.00 82.75 104 ARG A C 1
ATOM 825 O O . ARG A 1 104 ? -11.032 -4.775 1.380 1.00 82.75 104 ARG A O 1
ATOM 832 N N . LEU A 1 105 ? -9.423 -6.343 1.526 1.00 86.62 105 LEU A N 1
ATOM 833 C CA . LEU A 1 105 ? -8.661 -5.921 0.355 1.00 86.62 105 LEU A CA 1
ATOM 834 C C . LEU A 1 105 ? -8.342 -7.149 -0.486 1.00 86.62 105 LEU A C 1
ATOM 836 O O . LEU A 1 105 ? -7.451 -7.935 -0.168 1.00 86.62 105 LEU A O 1
ATOM 840 N N . GLU A 1 106 ? -9.087 -7.304 -1.573 1.00 84.06 106 GLU A N 1
ATOM 841 C CA . GLU A 1 106 ? -9.034 -8.502 -2.403 1.00 84.06 106 GLU A CA 1
ATOM 842 C C . GLU A 1 106 ? -8.807 -8.255 -3.906 1.00 84.06 106 GLU A C 1
ATOM 844 O O . GLU A 1 106 ? -9.404 -8.957 -4.722 1.00 84.06 106 GLU A O 1
ATOM 849 N N . PRO A 1 107 ? -7.940 -7.309 -4.312 1.00 86.31 107 PRO A N 1
ATOM 850 C CA . PRO A 1 107 ? -7.701 -7.046 -5.722 1.00 86.31 107 PRO A CA 1
ATOM 851 C C . PRO A 1 107 ? -6.959 -8.212 -6.384 1.00 86.31 107 PRO A C 1
ATOM 853 O O . PRO A 1 107 ? -6.082 -8.843 -5.786 1.00 86.31 107 PRO A O 1
ATOM 856 N N . THR A 1 108 ? -7.267 -8.461 -7.655 1.00 88.06 108 THR A N 1
ATOM 857 C CA . THR A 1 108 ? -6.412 -9.321 -8.476 1.00 88.06 108 THR A CA 1
ATOM 858 C C . THR A 1 108 ? -5.110 -8.587 -8.796 1.00 88.06 108 THR A C 1
ATOM 860 O O . THR A 1 108 ? -5.063 -7.356 -8.815 1.00 88.06 108 THR A O 1
ATOM 863 N N . LEU A 1 109 ? -4.036 -9.332 -9.074 1.00 88.69 109 LEU A N 1
ATOM 864 C CA . LEU A 1 109 ? -2.766 -8.716 -9.466 1.00 88.69 109 LEU A CA 1
ATOM 865 C C . LEU A 1 109 ? -2.923 -7.859 -10.731 1.00 88.69 109 LEU A C 1
ATOM 867 O O . LEU A 1 109 ? -2.296 -6.810 -10.826 1.00 88.69 109 LEU A O 1
ATOM 871 N N . ASP A 1 110 ? -3.784 -8.280 -11.655 1.00 90.69 110 ASP A N 1
ATOM 872 C CA . ASP A 1 110 ? -4.098 -7.544 -12.878 1.00 90.69 110 ASP A CA 1
ATOM 873 C C . ASP A 1 110 ? -4.796 -6.210 -12.577 1.00 90.69 110 ASP A C 1
ATOM 875 O O . ASP A 1 110 ? -4.332 -5.158 -13.008 1.00 90.69 110 ASP A O 1
ATOM 879 N N . THR A 1 111 ? -5.792 -6.222 -11.683 1.00 93.25 111 THR A N 1
ATOM 880 C CA . THR A 1 111 ? -6.458 -5.003 -11.193 1.00 93.25 111 THR A CA 1
ATOM 881 C C . THR A 1 111 ? -5.466 -4.015 -10.574 1.00 93.25 111 THR A C 1
ATOM 883 O O . THR A 1 111 ? -5.590 -2.808 -10.766 1.00 93.25 111 THR A O 1
ATOM 886 N N . ILE A 1 112 ? -4.463 -4.498 -9.831 1.00 93.19 112 ILE A N 1
ATOM 887 C CA . ILE A 1 112 ? -3.417 -3.624 -9.278 1.00 93.19 112 ILE A CA 1
ATOM 888 C C . ILE A 1 112 ? -2.562 -3.028 -10.405 1.00 93.19 112 ILE A C 1
ATOM 890 O O . ILE A 1 112 ? -2.228 -1.844 -10.357 1.00 93.19 112 ILE A O 1
ATOM 894 N N . CYS A 1 113 ? -2.195 -3.835 -11.404 1.00 94.31 113 CYS A N 1
ATOM 895 C CA . CYS A 1 113 ? -1.387 -3.380 -12.535 1.00 94.31 113 CYS A CA 1
ATOM 896 C C . CYS A 1 113 ? -2.105 -2.286 -13.329 1.00 94.31 113 CYS A C 1
ATOM 898 O O . CYS A 1 113 ? -1.502 -1.240 -13.561 1.00 94.31 113 CYS A O 1
ATOM 900 N N . ASP A 1 114 ? -3.381 -2.494 -13.660 1.00 94.69 114 ASP A N 1
ATOM 901 C CA . ASP A 1 114 ? -4.227 -1.536 -14.380 1.00 94.69 114 ASP A CA 1
ATOM 902 C C . ASP A 1 114 ? -4.326 -0.195 -13.638 1.00 94.69 114 ASP A C 1
ATOM 904 O O . ASP A 1 114 ? -4.001 0.865 -14.174 1.00 94.69 114 ASP A O 1
ATOM 908 N N . ARG A 1 115 ? -4.646 -0.238 -12.341 1.00 93.69 115 ARG A N 1
ATOM 909 C CA . ARG A 1 115 ? -4.842 0.976 -11.536 1.00 93.69 115 ARG A CA 1
ATOM 910 C C . ARG A 1 115 ? -3.581 1.813 -11.344 1.00 93.69 115 ARG A C 1
ATOM 912 O O . ARG A 1 115 ? -3.673 3.029 -11.174 1.00 93.69 115 ARG A O 1
ATOM 919 N N . VAL A 1 116 ? -2.417 1.171 -11.281 1.00 94.31 116 VAL A N 1
ATOM 920 C CA . VAL A 1 116 ? -1.139 1.856 -11.030 1.00 94.31 116 VAL A CA 1
ATOM 921 C C . VAL A 1 116 ? -0.381 2.132 -12.338 1.00 94.31 116 VAL A C 1
ATOM 923 O O . VAL A 1 116 ? 0.495 3.000 -12.364 1.00 94.31 116 VAL A O 1
ATOM 926 N N . GLY A 1 117 ? -0.730 1.442 -13.427 1.00 94.06 117 GLY A N 1
ATOM 927 C CA . GLY A 1 117 ? -0.060 1.526 -14.725 1.00 94.06 117 GLY A CA 1
ATOM 928 C C . GLY A 1 117 ? 1.332 0.890 -14.724 1.00 94.06 117 GLY A C 1
ATOM 929 O O . GLY A 1 117 ? 2.229 1.350 -15.429 1.00 94.06 117 GLY A O 1
ATOM 930 N N . TYR A 1 118 ? 1.564 -0.116 -13.876 1.00 95.50 118 TYR A N 1
ATOM 931 C CA . TYR A 1 118 ? 2.868 -0.770 -13.732 1.00 95.50 118 TYR A CA 1
ATOM 932 C C . TYR A 1 118 ? 2.855 -2.174 -14.322 1.00 95.50 118 TYR A C 1
ATOM 934 O O . TYR A 1 118 ? 1.887 -2.916 -14.184 1.00 95.50 118 TYR A O 1
ATOM 942 N N . ALA A 1 119 ? 3.987 -2.576 -14.903 1.00 96.00 119 ALA A N 1
ATOM 943 C CA . ALA A 1 119 ? 4.188 -3.952 -15.331 1.00 96.00 119 ALA A CA 1
ATOM 944 C C . ALA A 1 119 ? 4.053 -4.923 -14.146 1.00 96.00 119 ALA A C 1
ATOM 946 O O . ALA A 1 119 ? 4.520 -4.647 -13.035 1.00 96.00 119 ALA A O 1
ATOM 947 N N . ARG A 1 120 ? 3.500 -6.109 -14.411 1.00 95.00 120 ARG A N 1
ATOM 948 C CA . ARG A 1 120 ? 3.244 -7.152 -13.405 1.00 95.00 120 ARG A CA 1
ATOM 949 C C . ARG A 1 120 ? 4.467 -7.485 -12.551 1.00 95.00 120 ARG A C 1
ATOM 951 O O . ARG A 1 120 ? 4.369 -7.554 -11.329 1.00 95.00 120 ARG A O 1
ATOM 958 N N . ALA A 1 121 ? 5.634 -7.635 -13.178 1.00 95.31 121 ALA A N 1
ATOM 959 C CA . ALA A 1 121 ? 6.884 -7.920 -12.473 1.00 95.31 121 ALA A CA 1
ATOM 960 C C . ALA A 1 121 ? 7.276 -6.797 -11.497 1.00 95.31 121 ALA A C 1
ATOM 962 O O . ALA A 1 121 ? 7.748 -7.069 -10.394 1.00 95.31 121 ALA A O 1
ATOM 963 N N . THR A 1 122 ? 7.044 -5.538 -11.875 1.00 96.62 122 THR A N 1
ATOM 964 C CA . THR A 1 122 ? 7.291 -4.372 -11.020 1.00 96.62 122 THR A CA 1
ATOM 965 C C . THR A 1 122 ? 6.354 -4.379 -9.823 1.00 96.62 122 THR A C 1
ATOM 967 O O . THR A 1 122 ? 6.817 -4.231 -8.696 1.00 96.62 122 THR A O 1
ATOM 970 N N . VAL A 1 123 ? 5.059 -4.623 -10.039 1.00 95.75 123 VAL A N 1
ATOM 971 C CA . VAL A 1 123 ? 4.083 -4.717 -8.944 1.00 95.75 123 VAL A CA 1
ATOM 972 C C . VAL A 1 123 ? 4.482 -5.810 -7.954 1.00 95.75 123 VAL A C 1
ATOM 974 O O . VAL A 1 123 ? 4.531 -5.544 -6.759 1.00 95.75 123 VAL A O 1
ATOM 977 N N . VAL A 1 124 ? 4.859 -7.001 -8.429 1.00 93.88 124 VAL A N 1
ATOM 978 C CA . VAL A 1 124 ? 5.313 -8.103 -7.559 1.00 93.88 124 VAL A CA 1
ATOM 979 C C . VAL A 1 124 ? 6.548 -7.713 -6.737 1.00 93.88 124 VAL A C 1
ATOM 981 O O . VAL A 1 124 ? 6.583 -7.980 -5.535 1.00 93.88 124 VAL A O 1
ATOM 984 N N . LYS A 1 125 ? 7.538 -7.045 -7.343 1.00 95.00 125 LYS A N 1
ATOM 985 C CA . LYS A 1 125 ? 8.735 -6.561 -6.630 1.00 95.00 125 LYS A CA 1
ATOM 986 C C . LYS A 1 125 ? 8.381 -5.553 -5.533 1.00 95.00 125 LYS A C 1
ATOM 988 O O . LYS A 1 125 ? 8.837 -5.700 -4.404 1.00 95.00 125 LYS A O 1
ATOM 993 N N . LEU A 1 126 ? 7.538 -4.568 -5.846 1.00 95.25 126 LEU A N 1
ATOM 994 C CA . LEU A 1 126 ? 7.123 -3.532 -4.892 1.00 95.25 126 LEU A CA 1
ATOM 995 C C . LEU A 1 126 ? 6.274 -4.112 -3.757 1.00 95.25 126 LEU A C 1
ATOM 997 O O . LEU A 1 126 ? 6.476 -3.774 -2.595 1.00 95.25 126 LEU A O 1
ATOM 1001 N N . LEU A 1 127 ? 5.358 -5.022 -4.085 1.00 92.69 127 LEU A N 1
ATOM 1002 C CA . LEU A 1 127 ? 4.573 -5.768 -3.108 1.00 92.69 127 LEU A CA 1
ATOM 1003 C C . LEU A 1 127 ? 5.488 -6.550 -2.154 1.00 92.69 127 LEU A C 1
ATOM 1005 O O . LEU A 1 127 ? 5.287 -6.514 -0.941 1.00 92.69 127 LEU A O 1
ATOM 1009 N N . ARG A 1 128 ? 6.533 -7.204 -2.674 1.00 90.94 128 ARG A N 1
ATOM 1010 C CA . ARG A 1 128 ? 7.502 -7.922 -1.839 1.00 90.94 128 ARG A CA 1
ATOM 1011 C C . ARG A 1 128 ? 8.312 -6.984 -0.945 1.00 90.94 128 ARG A C 1
ATOM 1013 O O . ARG A 1 128 ? 8.496 -7.303 0.222 1.00 90.94 128 ARG A O 1
ATOM 1020 N N . GLN A 1 129 ? 8.732 -5.830 -1.457 1.00 89.81 129 GLN A N 1
ATOM 1021 C CA . GLN A 1 129 ? 9.420 -4.804 -0.667 1.00 89.81 129 GLN A CA 1
ATOM 1022 C C . GLN A 1 129 ? 8.539 -4.276 0.476 1.00 89.81 129 GLN A C 1
ATOM 1024 O O . GLN A 1 129 ? 8.993 -4.174 1.611 1.00 89.81 129 GLN A O 1
ATOM 1029 N N . LEU A 1 130 ? 7.260 -3.994 0.205 1.00 90.00 130 LEU A N 1
ATOM 1030 C CA . LEU A 1 130 ? 6.302 -3.575 1.234 1.00 90.00 130 LEU A CA 1
ATOM 1031 C C . LEU A 1 130 ? 6.075 -4.664 2.293 1.00 90.00 130 LEU A C 1
ATOM 1033 O O . LEU A 1 130 ? 5.858 -4.344 3.461 1.00 90.00 130 LEU A O 1
ATOM 1037 N N . GLN A 1 131 ? 6.116 -5.937 1.895 1.00 87.69 131 GLN A N 1
ATOM 1038 C CA . GLN A 1 131 ? 5.998 -7.066 2.814 1.00 87.69 131 GLN A CA 1
ATOM 1039 C C . GLN A 1 131 ? 7.241 -7.234 3.694 1.00 87.69 131 GLN A C 1
ATOM 1041 O O . GLN A 1 131 ? 7.097 -7.469 4.890 1.00 87.69 131 GLN A O 1
ATOM 1046 N N . ASP A 1 132 ? 8.438 -7.104 3.122 1.00 85.56 132 ASP A N 1
ATOM 1047 C CA . ASP A 1 132 ? 9.714 -7.228 3.840 1.00 85.56 132 ASP A CA 1
ATOM 1048 C C . ASP A 1 132 ? 9.847 -6.168 4.945 1.00 85.56 132 ASP A C 1
ATOM 1050 O O . ASP A 1 132 ? 10.210 -6.468 6.080 1.00 85.56 132 ASP A O 1
ATOM 1054 N N . LEU A 1 133 ? 9.405 -4.946 4.643 1.00 82.94 133 LEU A N 1
ATOM 1055 C CA . LEU A 1 133 ? 9.344 -3.833 5.593 1.00 82.94 133 LEU A CA 1
ATOM 1056 C C . LEU A 1 133 ? 8.160 -3.928 6.576 1.00 82.94 133 LEU A C 1
ATOM 1058 O O . LEU A 1 133 ? 8.042 -3.110 7.487 1.00 82.94 133 LEU A O 1
ATOM 1062 N N . GLY A 1 134 ? 7.268 -4.908 6.403 1.00 83.94 134 GLY A N 1
ATOM 1063 C CA . GLY A 1 134 ? 6.139 -5.153 7.300 1.00 83.94 134 GLY A CA 1
ATOM 1064 C C . GLY A 1 134 ? 4.953 -4.197 7.135 1.00 83.94 134 GLY A C 1
ATOM 1065 O O . GLY A 1 134 ? 4.088 -4.163 8.008 1.00 83.94 134 GLY A O 1
ATOM 1066 N N . PHE A 1 135 ? 4.870 -3.436 6.039 1.00 84.81 135 PHE A N 1
ATOM 1067 C CA . PHE A 1 135 ? 3.717 -2.566 5.763 1.00 84.81 135 PHE A CA 1
ATOM 1068 C C . PHE A 1 135 ? 2.475 -3.358 5.359 1.00 84.81 135 PHE A C 1
ATOM 1070 O O . PHE A 1 135 ? 1.357 -2.979 5.707 1.00 84.81 135 PHE A O 1
ATOM 1077 N N . ILE A 1 136 ? 2.664 -4.451 4.615 1.00 85.69 136 ILE A N 1
ATOM 1078 C CA . ILE A 1 136 ? 1.568 -5.294 4.136 1.00 85.69 136 ILE A CA 1
ATOM 1079 C C . ILE A 1 136 ? 1.832 -6.768 4.420 1.00 85.69 136 ILE A C 1
ATOM 1081 O O . ILE A 1 136 ? 2.969 -7.233 4.482 1.00 85.69 136 ILE A O 1
ATOM 1085 N N . ARG A 1 137 ? 0.745 -7.529 4.515 1.00 80.25 137 ARG A N 1
ATOM 1086 C CA . ARG A 1 137 ? 0.749 -8.988 4.562 1.00 80.25 137 ARG A CA 1
ATOM 1087 C C . ARG A 1 137 ? -0.323 -9.486 3.607 1.00 80.25 137 ARG A C 1
ATOM 1089 O O . ARG A 1 137 ? -1.436 -8.972 3.626 1.00 80.25 137 ARG A O 1
ATOM 1096 N N . TRP A 1 138 ? -0.007 -10.498 2.808 1.00 76.12 138 TRP A N 1
ATOM 1097 C CA . TRP A 1 138 ? -1.010 -11.241 2.052 1.00 76.12 138 TRP A CA 1
ATOM 1098 C C . TRP A 1 138 ? -1.117 -12.668 2.567 1.00 76.12 138 TRP A C 1
ATOM 1100 O O . TRP A 1 138 ? -0.144 -13.254 3.046 1.00 76.12 138 TRP A O 1
ATOM 1110 N N . ILE A 1 139 ? -2.311 -13.225 2.427 1.00 72.81 139 ILE A N 1
ATOM 1111 C CA . ILE A 1 139 ? -2.615 -14.622 2.714 1.00 72.81 139 ILE A CA 1
ATOM 1112 C C . ILE A 1 139 ? -2.806 -15.370 1.395 1.00 72.81 139 ILE A C 1
ATOM 1114 O O . ILE A 1 139 ? -3.262 -14.800 0.402 1.00 72.81 139 ILE A O 1
ATOM 1118 N N . ARG A 1 140 ? -2.434 -16.650 1.365 1.00 67.31 140 ARG A N 1
ATOM 1119 C CA . ARG A 1 140 ? -2.800 -17.535 0.254 1.00 67.31 140 ARG A CA 1
ATOM 1120 C C . ARG A 1 140 ? -4.256 -17.961 0.441 1.00 67.31 140 ARG A C 1
ATOM 1122 O O . ARG A 1 140 ? -4.613 -18.357 1.542 1.00 67.31 140 ARG A O 1
ATOM 1129 N N . ARG A 1 141 ? -5.070 -17.872 -0.617 1.00 60.31 141 ARG A N 1
ATOM 1130 C CA . ARG A 1 141 ? -6.500 -18.238 -0.572 1.00 60.31 141 ARG A CA 1
ATOM 1131 C C . ARG A 1 141 ? -6.791 -19.704 -0.890 1.00 60.31 141 ARG A C 1
ATOM 1133 O O . ARG A 1 141 ? -7.845 -20.193 -0.520 1.00 60.31 141 ARG A O 1
ATOM 1140 N N . SER A 1 142 ? -5.880 -20.403 -1.561 1.00 50.88 142 SER A N 1
ATOM 1141 C CA . SER A 1 142 ? -6.068 -21.801 -1.956 1.00 50.88 142 SER A CA 1
ATOM 1142 C C . SER A 1 142 ? -4.758 -22.581 -1.832 1.00 50.88 142 SER A C 1
ATOM 1144 O O . SER A 1 142 ? -3.706 -22.101 -2.271 1.00 50.88 142 SER A O 1
ATOM 1146 N N . GLU A 1 143 ? -4.828 -23.772 -1.237 1.00 49.12 143 GLU A N 1
ATOM 1147 C CA . GLU A 1 143 ? -3.787 -24.803 -1.322 1.00 49.12 143 GLU A CA 1
ATOM 1148 C C . GLU A 1 143 ? -4.034 -25.637 -2.599 1.00 49.12 143 GLU A C 1
ATOM 1150 O O . GLU A 1 143 ? -5.169 -25.715 -3.072 1.00 49.12 143 GLU A O 1
ATOM 1155 N N . ARG A 1 144 ? -2.967 -26.152 -3.219 1.00 41.66 144 ARG A N 1
ATOM 1156 C CA . ARG A 1 144 ? -3.037 -27.142 -4.305 1.00 41.66 144 ARG A CA 1
ATOM 1157 C C . ARG A 1 144 ? -2.686 -28.496 -3.726 1.00 41.66 144 ARG A C 1
ATOM 1159 O O . ARG A 1 144 ? -1.758 -28.500 -2.885 1.00 41.66 144 ARG A O 1
#

Radius of gyration: 17.54 Å; Cα contacts (8 Å, |Δi|>4): 85; chains: 1; bounding box: 31×64×35 Å

Secondary structure (DSSP, 8-state):
----SPPHHHHHHHHHHHHHHHHH-HHHHHHHTTTS--------TT---TTTTHHHH-----HHHHHHHHHHHHHHHHHH--S-HHHHHHHHHHHHHS-TTT------HHHHHHHHT--HHHHHHHHHHHHHTTS---------

Solvent-accessible surface area (backbone atoms only — not comparable to full-atom values): 9042 Å² total; per-residue (Å²): 139,89,85,77,76,80,51,70,66,54,54,51,48,48,44,48,49,48,52,52,44,47,72,70,28,76,66,56,55,57,63,71,64,75,82,68,81,93,74,92,83,76,86,49,100,85,60,70,63,83,73,67,63,54,68,77,69,41,50,60,43,66,72,85,55,46,61,64,51,53,50,50,50,51,53,46,26,70,74,67,64,80,49,53,71,69,39,55,52,49,51,58,50,51,67,72,65,36,40,44,82,51,33,49,70,82,77,51,73,61,59,52,22,66,77,71,74,43,57,66,70,57,50,53,53,37,53,49,52,38,36,76,65,58,78,47,87,86,79,84,80,74,88,133

Organism: Zymomonas mobilis (NCBI:txid542)

Nearest PDB structures (foldseek):
  5ywj-assembly1_A  TM=6.607E-01  e=9.955E-01  Staphylococcus aureus subsp. aureus NCTC 8325
  5n08-assembly1_A  TM=6.374E-01  e=2.917E+00  Streptomyces coelicolor A3(2)
  7mke-assembly1_L  TM=3.012E-01  e=4.334E+00  Escherichia coli
  8ftd-assembly1_L  TM=2.590E-01  e=2.462E+00  Escherichia coli
  8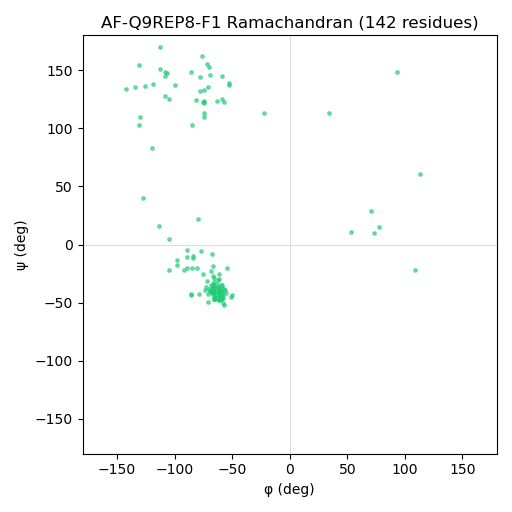toe-assembly1_L  TM=2.978E-01  e=4.334E+00  Escherichia coli K-12

InterPro domains:
  IPR036388 Winged helix-like DNA-binding domain superfamily [G3DSA:1.10.10.10] (83-144)
  IPR036390 Winged helix DNA-binding domain superfamily [SSF46785] (86-142)

pLDDT: mean 70.93, std 21.62, range [31.05, 96.62]

Foldseek 3Di:
DDDDLPDLVNVVVVLVVLVVCCVVPPVNVVVVVPPDDDDDDDQDPSRDDQPPCVQVVWDAADPVCVVSVLVSVVVVCVVVVLADPLLSVLLVVQVVQADNGGRDGDDDLVNSCVVSVDDSVVSVVSVVSCVVSSVDDDDDRDDD